Protein AF-A0A377DB99-F1 (afdb_monomer_lite)

Radius of gyration: 15.37 Å; chains: 1; bounding box: 37×26×42 Å

Organism: Escherichia coli (NCBI:txid562)

Structure (mmCIF, N/CA/C/O backbone):
data_AF-A0A377DB99-F1
#
_entry.id   AF-A0A377DB99-F1
#
loop_
_atom_site.group_PDB
_atom_site.id
_atom_site.type_symbol
_atom_site.lab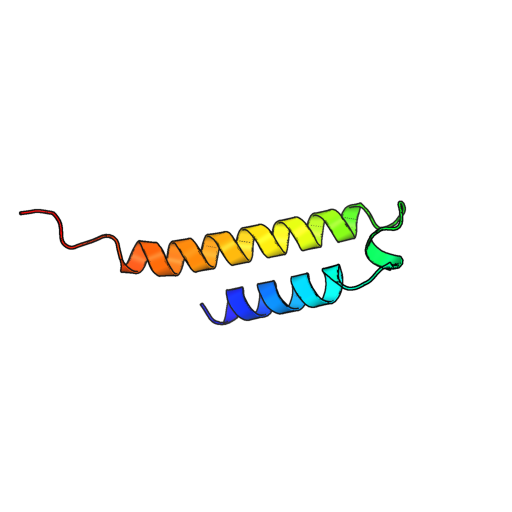el_atom_id
_atom_site.label_alt_id
_atom_site.label_comp_id
_atom_site.label_asym_id
_atom_site.label_entity_id
_atom_site.label_seq_id
_atom_site.pdbx_PDB_ins_code
_atom_site.Cartn_x
_atom_site.Cartn_y
_atom_site.Cartn_z
_atom_site.occupancy
_atom_site.B_iso_or_equiv
_atom_site.auth_seq_id
_atom_site.auth_comp_id
_atom_site.auth_asym_id
_atom_site.auth_atom_id
_atom_site.pdbx_PDB_model_num
ATOM 1 N N . MET A 1 1 ? 9.127 -3.395 -12.744 1.00 69.38 1 MET A N 1
ATOM 2 C CA . MET A 1 1 ? 7.762 -2.977 -13.134 1.00 69.38 1 MET A CA 1
ATOM 3 C C . MET A 1 1 ? 6.709 -3.992 -12.688 1.00 69.38 1 MET A C 1
ATOM 5 O O . MET A 1 1 ? 5.846 -3.628 -11.905 1.00 69.38 1 MET A O 1
ATOM 9 N N . GLU A 1 2 ? 6.803 -5.262 -13.093 1.00 82.62 2 GLU A N 1
ATOM 10 C CA . GLU A 1 2 ? 5.790 -6.295 -12.790 1.00 82.62 2 GLU A CA 1
ATOM 11 C C . GLU A 1 2 ? 5.592 -6.557 -11.286 1.00 82.62 2 GLU A C 1
ATOM 13 O O . GLU A 1 2 ? 4.472 -6.529 -10.787 1.00 82.62 2 GLU A O 1
ATOM 18 N N . LYS A 1 3 ? 6.690 -6.669 -10.528 1.00 85.50 3 LYS A N 1
ATOM 19 C CA . LYS A 1 3 ? 6.647 -6.838 -9.066 1.00 85.50 3 LYS A CA 1
ATOM 20 C C . LYS A 1 3 ? 5.963 -5.673 -8.336 1.00 85.50 3 LYS A C 1
ATOM 22 O O . LYS A 1 3 ? 5.226 -5.902 -7.386 1.00 85.50 3 LYS A O 1
ATOM 27 N N . LEU A 1 4 ? 6.188 -4.439 -8.790 1.00 88.75 4 LEU A N 1
ATOM 28 C CA . LEU A 1 4 ? 5.569 -3.250 -8.198 1.00 88.75 4 LEU A CA 1
ATOM 29 C C . LEU A 1 4 ? 4.078 -3.174 -8.546 1.00 88.75 4 LEU A C 1
ATOM 31 O O . LEU A 1 4 ? 3.281 -2.851 -7.678 1.00 88.75 4 LEU A O 1
ATOM 35 N N . ASN A 1 5 ? 3.690 -3.543 -9.773 1.00 87.19 5 ASN A N 1
ATOM 36 C CA . ASN A 1 5 ? 2.277 -3.673 -10.147 1.00 87.19 5 ASN A CA 1
ATOM 37 C C . ASN A 1 5 ? 1.560 -4.736 -9.305 1.00 87.19 5 ASN A C 1
ATOM 39 O O . ASN A 1 5 ? 0.473 -4.480 -8.802 1.00 87.19 5 ASN A O 1
ATOM 43 N N . ALA A 1 6 ? 2.188 -5.894 -9.083 1.00 91.06 6 ALA A N 1
ATOM 44 C CA . ALA A 1 6 ? 1.629 -6.935 -8.222 1.00 91.06 6 ALA A CA 1
ATOM 45 C C . ALA A 1 6 ? 1.474 -6.462 -6.765 1.00 91.06 6 ALA A C 1
ATOM 47 O O . ALA A 1 6 ? 0.441 -6.698 -6.144 1.00 91.06 6 ALA A O 1
ATOM 48 N N . GLN A 1 7 ? 2.471 -5.749 -6.224 1.00 89.12 7 GLN A N 1
ATOM 49 C CA . GLN A 1 7 ? 2.379 -5.153 -4.887 1.00 89.12 7 GLN A CA 1
ATOM 50 C C . GLN A 1 7 ? 1.296 -4.074 -4.797 1.00 89.12 7 GLN A C 1
ATOM 52 O O . GLN A 1 7 ? 0.638 -3.973 -3.765 1.00 89.12 7 GLN A O 1
ATOM 57 N N . LEU A 1 8 ? 1.106 -3.290 -5.861 1.00 90.81 8 LEU A N 1
ATOM 58 C CA . LEU A 1 8 ? 0.075 -2.264 -5.928 1.00 90.81 8 LEU A CA 1
ATOM 59 C C . LEU A 1 8 ? -1.324 -2.881 -5.922 1.00 90.81 8 LEU A C 1
ATOM 61 O O . LEU A 1 8 ? -2.134 -2.513 -5.080 1.00 90.81 8 LEU A O 1
ATOM 65 N N . ALA A 1 9 ? -1.562 -3.866 -6.790 1.00 92.12 9 ALA A N 1
ATOM 66 C CA . ALA A 1 9 ? -2.837 -4.568 -6.882 1.00 92.12 9 ALA A CA 1
ATOM 67 C C . ALA A 1 9 ? -3.202 -5.262 -5.563 1.00 92.12 9 ALA A C 1
ATOM 69 O O . ALA A 1 9 ? -4.334 -5.176 -5.103 1.00 92.12 9 ALA A O 1
ATOM 70 N N . GLN A 1 10 ? -2.225 -5.894 -4.908 1.00 89.56 10 GLN A N 1
ATOM 71 C CA . GLN A 1 10 ? -2.442 -6.568 -3.629 1.00 89.56 10 GLN A CA 1
ATOM 72 C C . GLN A 1 10 ? -2.724 -5.580 -2.482 1.00 89.56 10 GLN A C 1
ATOM 74 O O . GLN A 1 10 ? -3.513 -5.877 -1.587 1.00 89.56 10 GLN A O 1
ATOM 79 N N . ALA A 1 11 ? -2.098 -4.400 -2.499 1.00 91.19 11 ALA A N 1
ATOM 80 C CA . ALA A 1 11 ? -2.421 -3.337 -1.553 1.00 91.19 11 ALA A CA 1
ATOM 81 C C . ALA A 1 11 ? -3.816 -2.751 -1.826 1.00 91.19 11 ALA A C 1
ATOM 8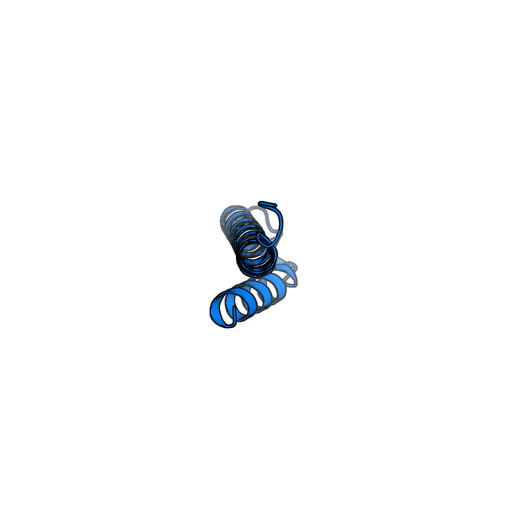3 O O . ALA A 1 11 ? -4.555 -2.505 -0.883 1.00 91.19 11 ALA A O 1
ATOM 84 N N . GLU A 1 12 ? -4.198 -2.565 -3.091 1.00 91.06 12 GLU A N 1
ATOM 85 C CA . GLU A 1 12 ? -5.517 -2.055 -3.491 1.00 91.06 12 GLU A CA 1
ATOM 86 C C . GLU A 1 12 ? -6.652 -3.025 -3.149 1.00 91.06 12 GLU A C 1
ATOM 88 O O . GLU A 1 12 ? -7.690 -2.588 -2.659 1.00 91.06 12 GLU A O 1
ATOM 93 N N . GLU A 1 13 ? -6.432 -4.329 -3.310 1.00 91.94 13 GLU A N 1
ATOM 94 C CA . GLU A 1 13 ? -7.369 -5.368 -2.870 1.00 91.94 13 GLU A CA 1
ATOM 95 C C . GLU A 1 13 ? -7.590 -5.311 -1.354 1.00 91.94 13 GLU A C 1
ATOM 97 O O . GLU A 1 13 ? -8.729 -5.287 -0.894 1.00 91.94 13 GLU A O 1
ATOM 102 N N . LYS A 1 14 ? -6.509 -5.189 -0.572 1.00 89.00 14 LYS A N 1
ATOM 103 C CA . LYS A 1 14 ? -6.607 -5.032 0.886 1.00 89.00 14 LYS A CA 1
ATOM 104 C C . LYS A 1 14 ? -7.269 -3.719 1.294 1.00 89.00 14 LYS A C 1
ATOM 106 O O . LYS A 1 14 ? -8.059 -3.712 2.225 1.00 89.00 14 LYS A O 1
ATOM 111 N N . LEU A 1 15 ? -6.973 -2.614 0.610 1.00 90.19 15 LEU A N 1
ATOM 112 C CA . LEU A 1 15 ? -7.588 -1.308 0.878 1.00 90.19 15 LEU A CA 1
ATOM 113 C C . LEU A 1 15 ? -9.083 -1.267 0.525 1.00 90.19 15 LEU A C 1
ATOM 115 O O . LEU A 1 15 ? -9.781 -0.372 0.991 1.00 90.19 15 LEU A O 1
ATOM 119 N N . GLY A 1 16 ? -9.583 -2.213 -0.276 1.00 89.12 16 GLY A N 1
ATOM 120 C CA . GLY A 1 16 ? -11.015 -2.392 -0.521 1.00 89.12 16 GLY A CA 1
ATOM 121 C C . GLY A 1 16 ? -11.766 -3.052 0.640 1.00 89.12 16 GLY A C 1
ATOM 122 O O . GLY A 1 16 ? -12.997 -3.014 0.675 1.00 89.12 16 GLY A O 1
ATOM 123 N N . ASP A 1 17 ? -11.047 -3.636 1.598 1.00 90.31 17 ASP A N 1
ATOM 124 C CA . ASP A 1 17 ? -11.632 -4.289 2.759 1.00 90.31 17 ASP A CA 1
ATOM 125 C C . ASP A 1 17 ? -12.086 -3.246 3.792 1.00 90.31 17 ASP A C 1
ATOM 127 O O . ASP A 1 17 ? -11.295 -2.481 4.349 1.00 90.31 17 ASP A O 1
ATOM 131 N N . SER A 1 18 ? -13.394 -3.197 4.046 1.00 86.50 18 SER A N 1
ATOM 132 C CA . SER A 1 18 ? -13.980 -2.227 4.979 1.00 86.50 18 SER A CA 1
ATOM 133 C C . SER A 1 18 ? -13.607 -2.508 6.439 1.00 86.50 18 SER A C 1
ATOM 135 O O . SER A 1 18 ? -13.603 -1.581 7.248 1.00 86.50 18 SER A O 1
ATOM 137 N N . GLU A 1 19 ? -13.241 -3.747 6.783 1.00 87.81 19 GLU A N 1
ATOM 138 C CA . GLU A 1 19 ? -12.775 -4.121 8.122 1.00 87.81 19 GLU A CA 1
ATOM 139 C C . GLU A 1 19 ? -11.331 -3.652 8.369 1.00 87.81 19 GLU A C 1
ATOM 141 O O . GLU A 1 19 ? -10.917 -3.483 9.517 1.00 87.81 19 GLU A O 1
ATOM 146 N N . LEU A 1 20 ? -10.555 -3.372 7.314 1.00 87.44 20 LEU A N 1
ATOM 147 C CA . LEU A 1 20 ? -9.210 -2.793 7.429 1.00 87.44 20 LEU A CA 1
ATOM 148 C C . LEU A 1 20 ? -9.228 -1.374 8.024 1.00 87.44 20 LEU A C 1
ATOM 150 O O . LEU A 1 20 ? -8.242 -0.934 8.617 1.00 87.44 20 LEU A O 1
ATOM 154 N N . TYR A 1 21 ? -10.350 -0.663 7.898 1.00 88.62 21 TYR A N 1
ATOM 155 C CA . TYR A 1 21 ? -10.538 0.676 8.463 1.00 88.62 21 TYR A CA 1
ATOM 156 C C . TYR A 1 21 ? -10.907 0.667 9.952 1.00 88.62 21 TYR A C 1
ATOM 158 O O . TYR A 1 21 ? -11.057 1.735 10.553 1.00 88.62 21 TYR A O 1
ATOM 166 N N . ASP A 1 22 ? -11.018 -0.513 10.566 1.00 91.38 22 ASP A N 1
ATOM 167 C CA . ASP A 1 22 ? -11.231 -0.643 12.000 1.00 91.38 22 ASP A CA 1
ATOM 168 C C . ASP A 1 22 ? -10.040 -0.080 12.801 1.00 91.38 22 ASP A C 1
ATOM 170 O O . ASP A 1 22 ? -8.876 -0.155 12.388 1.00 91.38 22 ASP A O 1
ATOM 174 N N . GLN A 1 23 ? -10.305 0.475 13.987 1.00 82.50 23 GLN A N 1
ATOM 175 C CA . GLN A 1 23 ? -9.255 1.04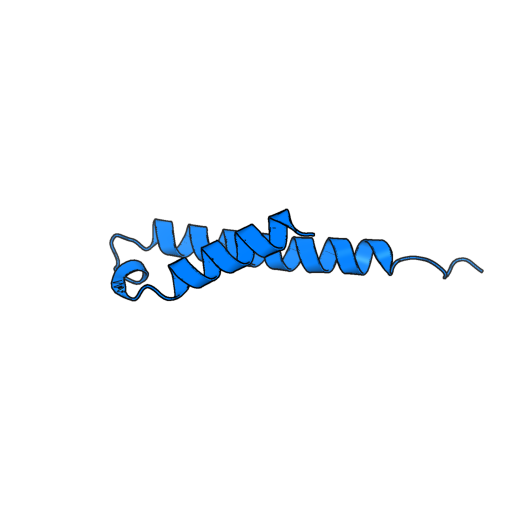5 14.838 1.00 82.50 23 GLN A CA 1
ATOM 176 C C . GLN A 1 23 ? -8.169 0.027 15.200 1.00 82.50 23 GLN A C 1
ATOM 178 O O . GLN A 1 23 ? -6.999 0.410 15.292 1.00 82.50 23 GLN A O 1
ATOM 183 N N . SER A 1 24 ? -8.520 -1.255 15.347 1.00 87.25 24 SER A N 1
ATOM 184 C CA . SER A 1 24 ? -7.538 -2.313 15.625 1.00 87.25 24 SER A CA 1
ATOM 185 C C 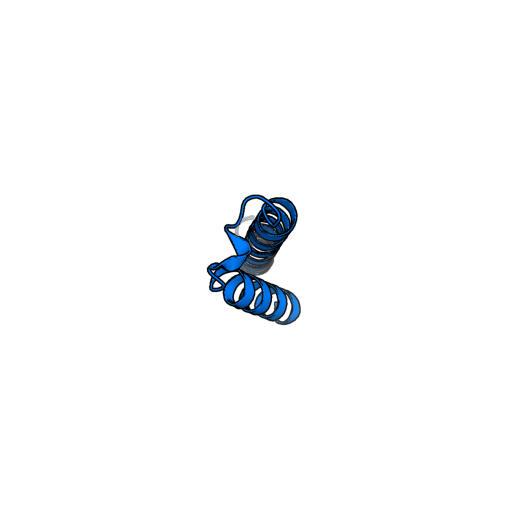. SER A 1 24 ? -6.610 -2.594 14.444 1.00 87.25 24 SER A C 1
ATOM 187 O O . SER A 1 24 ? -5.477 -3.030 14.639 1.00 87.25 24 SER A O 1
ATOM 189 N N . ARG A 1 25 ? -7.053 -2.317 13.213 1.00 89.25 25 ARG A N 1
ATOM 190 C CA . ARG A 1 25 ? -6.310 -2.622 11.980 1.00 89.25 25 ARG A CA 1
ATOM 191 C C . ARG A 1 25 ? -5.643 -1.399 11.368 1.00 89.25 25 ARG A C 1
ATOM 193 O O . ARG A 1 25 ? -5.036 -1.496 10.307 1.00 89.25 25 ARG A O 1
ATO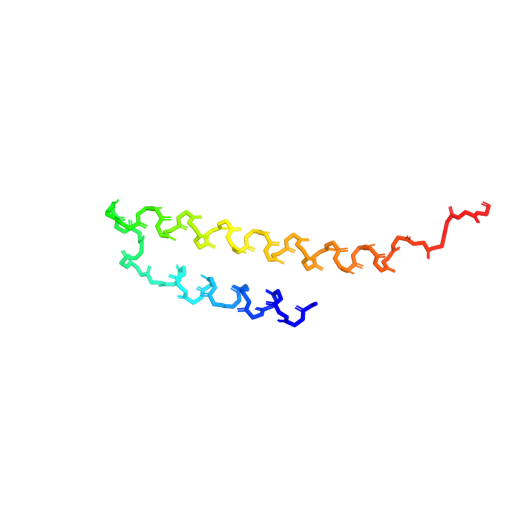M 200 N N . LYS A 1 26 ? -5.623 -0.267 12.079 1.00 88.50 26 LYS A N 1
ATOM 201 C CA . LYS A 1 26 ? -4.958 0.972 11.644 1.00 88.50 26 LYS A CA 1
ATOM 202 C C . LYS A 1 26 ? -3.489 0.767 11.248 1.00 88.50 26 LYS A C 1
ATOM 204 O O . LYS A 1 26 ? -3.010 1.410 10.313 1.00 88.50 26 LYS A O 1
ATOM 209 N N . ALA A 1 27 ? -2.771 -0.124 11.934 1.00 90.81 27 ALA A N 1
ATOM 210 C CA . ALA A 1 27 ? -1.397 -0.487 11.576 1.00 90.81 27 ALA A CA 1
ATOM 211 C C . ALA A 1 27 ? -1.323 -1.171 10.200 1.00 90.81 27 ALA A C 1
ATOM 213 O O . ALA A 1 27 ? -0.469 -0.843 9.380 1.00 90.81 27 ALA A O 1
ATOM 214 N N . GLU A 1 28 ? -2.265 -2.070 9.930 1.00 89.69 28 GLU A N 1
ATOM 215 C CA . GLU A 1 28 ? -2.387 -2.825 8.685 1.00 89.69 28 GLU A CA 1
ATOM 216 C C . GLU A 1 28 ? -2.853 -1.929 7.524 1.00 89.69 28 GLU A C 1
ATOM 218 O O . GLU A 1 28 ? -2.291 -1.989 6.429 1.00 89.69 28 GLU A O 1
ATOM 223 N N . LEU A 1 29 ? -3.787 -1.009 7.793 1.00 90.94 29 LEU A N 1
ATOM 224 C CA . LEU A 1 29 ? -4.198 0.060 6.881 1.00 90.94 29 LEU A CA 1
ATOM 225 C C . LEU A 1 29 ? -3.017 0.955 6.495 1.00 90.94 29 LEU A C 1
ATOM 227 O O . LEU A 1 29 ? -2.782 1.212 5.315 1.00 90.94 29 LEU A O 1
ATOM 231 N N . THR A 1 30 ? -2.243 1.401 7.487 1.00 91.50 30 THR A N 1
ATOM 232 C CA . THR A 1 30 ? -1.062 2.247 7.260 1.00 91.50 30 THR A CA 1
ATOM 233 C C . THR A 1 30 ? -0.014 1.503 6.434 1.00 91.50 30 THR A C 1
ATOM 235 O O . THR A 1 30 ? 0.553 2.081 5.508 1.00 91.50 30 THR A O 1
ATOM 238 N N . ALA A 1 31 ? 0.201 0.213 6.709 1.00 90.94 31 ALA A N 1
ATOM 239 C CA . ALA A 1 31 ? 1.105 -0.625 5.932 1.00 90.94 31 ALA A CA 1
ATOM 240 C C . ALA A 1 31 ? 0.645 -0.772 4.472 1.00 90.94 31 ALA A C 1
ATOM 242 O O . ALA A 1 31 ? 1.462 -0.611 3.567 1.00 90.94 31 ALA A O 1
ATOM 243 N N . CYS A 1 32 ? -0.650 -1.002 4.221 1.00 91.81 32 CYS A N 1
ATOM 244 C CA . CYS A 1 32 ? -1.185 -1.102 2.860 1.00 91.81 32 CYS A CA 1
ATOM 245 C C . CYS A 1 32 ? -1.068 0.223 2.098 1.00 91.81 32 CYS A C 1
ATOM 247 O O . CYS A 1 32 ? -0.619 0.228 0.954 1.00 91.81 32 CYS A O 1
ATOM 249 N N . LEU A 1 33 ? -1.393 1.353 2.736 1.00 91.56 33 LEU A N 1
ATOM 250 C CA . LEU A 1 33 ? -1.240 2.685 2.139 1.00 91.56 33 LEU A CA 1
ATOM 251 C C . LEU A 1 33 ? 0.222 2.990 1.801 1.00 91.56 33 LEU A C 1
ATOM 253 O O . LEU A 1 33 ? 0.523 3.486 0.715 1.00 91.56 33 LEU A O 1
ATOM 257 N N . GLN A 1 34 ? 1.144 2.664 2.707 1.00 92.38 34 GLN A N 1
ATOM 258 C CA . GLN A 1 34 ? 2.569 2.881 2.487 1.00 92.38 34 GLN A CA 1
ATOM 259 C C . GLN A 1 34 ? 3.105 1.978 1.373 1.00 92.38 34 GLN A C 1
ATOM 261 O O . GLN A 1 34 ? 3.820 2.452 0.494 1.00 92.38 34 GLN A O 1
ATOM 266 N N . GLN A 1 35 ? 2.698 0.709 1.346 1.00 90.69 35 GLN A N 1
ATOM 267 C CA . GLN A 1 35 ? 3.058 -0.230 0.288 1.00 90.69 35 GLN A CA 1
ATOM 268 C C . GLN A 1 35 ? 2.509 0.214 -1.076 1.00 90.69 35 GLN A C 1
ATOM 270 O O . GLN A 1 35 ? 3.240 0.170 -2.065 1.00 90.69 35 GLN A O 1
ATOM 275 N N . GLN A 1 36 ? 1.267 0.709 -1.129 1.00 92.50 36 GLN A N 1
ATOM 276 C CA . GLN A 1 36 ? 0.666 1.263 -2.342 1.00 92.50 36 GLN A CA 1
ATOM 277 C C . GLN A 1 36 ? 1.434 2.502 -2.828 1.00 92.50 36 GLN A C 1
ATOM 279 O O . GLN A 1 36 ? 1.762 2.602 -4.011 1.00 92.50 36 GLN A O 1
ATOM 284 N N . ALA A 1 37 ? 1.757 3.432 -1.924 1.00 92.12 37 ALA A N 1
ATOM 285 C CA . ALA A 1 37 ? 2.500 4.648 -2.242 1.00 92.12 37 ALA A CA 1
ATOM 286 C C . ALA A 1 37 ? 3.920 4.340 -2.740 1.00 92.12 37 ALA A C 1
ATOM 288 O O . ALA A 1 37 ? 4.332 4.862 -3.774 1.00 92.12 37 ALA A O 1
ATOM 289 N N . SER A 1 38 ? 4.649 3.449 -2.062 1.00 88.62 38 SER A N 1
ATOM 290 C CA . SER A 1 38 ? 5.983 3.011 -2.484 1.00 88.62 38 SER A CA 1
ATOM 291 C C . SER A 1 38 ? 5.951 2.279 -3.826 1.00 88.62 38 SER A C 1
ATOM 293 O O . SER A 1 38 ? 6.825 2.503 -4.661 1.00 88.62 38 SER A O 1
ATOM 295 N N . ALA A 1 39 ? 4.934 1.449 -4.075 1.00 90.50 39 ALA A N 1
ATOM 296 C CA . ALA A 1 39 ? 4.764 0.767 -5.353 1.00 90.50 39 ALA A CA 1
ATOM 297 C C . ALA A 1 39 ? 4.454 1.748 -6.498 1.00 90.50 39 ALA A C 1
ATOM 299 O O . ALA A 1 39 ? 5.081 1.659 -7.554 1.00 90.50 39 ALA A O 1
ATOM 300 N N . LYS A 1 40 ? 3.551 2.718 -6.282 1.00 88.75 40 LYS A N 1
ATOM 301 C CA . LYS A 1 40 ? 3.247 3.802 -7.238 1.00 88.75 40 LYS A CA 1
ATOM 302 C C . LYS A 1 40 ? 4.480 4.654 -7.519 1.00 88.75 40 LYS A C 1
ATOM 304 O O . LYS A 1 40 ? 4.843 4.810 -8.679 1.00 88.75 40 LYS A O 1
ATOM 309 N N . SER A 1 41 ? 5.160 5.125 -6.475 1.00 89.12 41 SER A N 1
ATOM 310 C CA . SER A 1 41 ? 6.384 5.917 -6.612 1.00 89.12 41 SER A CA 1
ATOM 311 C C . SER A 1 41 ? 7.457 5.145 -7.370 1.00 89.12 41 SER A C 1
ATOM 313 O O . SER A 1 41 ? 8.010 5.669 -8.323 1.00 89.12 41 SER A O 1
ATOM 315 N N . GLY A 1 42 ? 7.698 3.874 -7.033 1.00 86.75 42 GLY A N 1
ATOM 316 C CA . GLY A 1 42 ? 8.666 3.043 -7.748 1.00 86.75 42 GLY A CA 1
ATOM 317 C C . GLY A 1 42 ? 8.284 2.785 -9.209 1.00 86.75 42 GLY A C 1
ATOM 318 O O . GLY A 1 42 ? 9.159 2.692 -10.062 1.00 86.75 42 GLY A O 1
ATOM 319 N N . LEU A 1 43 ? 6.991 2.675 -9.538 1.00 86.00 43 LEU A N 1
ATOM 320 C CA . LEU A 1 43 ? 6.534 2.544 -10.928 1.00 86.00 43 LEU A CA 1
ATOM 321 C C . LEU A 1 43 ? 6.761 3.829 -11.724 1.00 86.00 43 LEU A C 1
ATOM 323 O O . LEU A 1 43 ? 7.184 3.760 -12.879 1.00 86.00 43 LEU A O 1
ATOM 327 N N . GLU A 1 44 ? 6.483 4.978 -11.112 1.00 85.50 44 GLU A N 1
ATOM 328 C CA . GLU A 1 44 ? 6.749 6.299 -11.679 1.00 85.50 44 GLU A CA 1
ATOM 329 C C . GLU A 1 44 ? 8.256 6.517 -11.842 1.00 85.50 44 GLU A C 1
ATOM 331 O O . GLU A 1 44 ? 8.684 6.960 -12.896 1.00 85.50 44 GLU A O 1
ATOM 336 N N . GLU A 1 45 ? 9.078 6.122 -10.868 1.00 84.56 45 GLU A N 1
ATOM 337 C CA . GLU A 1 45 ? 10.540 6.230 -10.914 1.00 84.56 45 GLU A CA 1
ATOM 338 C C . GLU A 1 45 ? 11.152 5.301 -11.968 1.00 84.56 45 GLU A C 1
ATOM 340 O O . GLU A 1 45 ? 12.049 5.706 -12.694 1.00 84.56 45 GLU A O 1
ATOM 345 N N . VAL A 1 46 ? 10.625 4.084 -12.141 1.00 81.69 46 VAL A N 1
ATOM 346 C CA . VAL A 1 46 ? 11.027 3.184 -13.237 1.00 81.69 46 VAL A CA 1
ATOM 347 C C . VAL A 1 46 ? 10.611 3.754 -14.598 1.00 81.69 46 VAL A C 1
ATOM 349 O O . VAL A 1 46 ? 11.349 3.615 -15.571 1.00 81.69 46 VAL A O 1
ATOM 352 N N . ARG A 1 47 ? 9.450 4.418 -14.686 1.00 74.94 47 ARG A N 1
ATOM 353 C CA . ARG A 1 47 ? 8.987 5.080 -15.918 1.00 74.94 47 ARG A CA 1
ATOM 354 C C . ARG A 1 47 ? 9.806 6.340 -16.224 1.00 74.94 47 ARG A C 1
ATOM 356 O O . ARG A 1 47 ? 10.192 6.554 -17.368 1.00 74.94 47 ARG A O 1
ATOM 363 N N . ASN A 1 48 ? 10.097 7.145 -15.208 1.00 74.31 48 ASN A N 1
ATOM 364 C CA . ASN A 1 48 ? 10.794 8.425 -15.303 1.00 74.31 48 ASN A CA 1
ATOM 365 C C . ASN A 1 48 ? 12.316 8.257 -15.417 1.00 74.31 48 ASN A C 1
ATOM 367 O O . ASN A 1 48 ? 12.953 8.974 -16.176 1.00 74.31 48 ASN A O 1
ATOM 371 N N . GLY A 1 49 ? 12.900 7.262 -14.750 1.00 64.06 49 GLY A N 1
ATOM 372 C CA . GLY A 1 49 ? 14.301 6.864 -14.907 1.00 64.06 49 GLY A CA 1
ATOM 373 C C . GLY A 1 49 ? 14.611 6.306 -16.299 1.00 64.06 49 GLY A C 1
ATOM 374 O O . GLY A 1 49 ? 15.754 6.362 -16.735 1.00 64.06 49 GLY A O 1
ATOM 375 N N . MET A 1 50 ? 13.590 5.845 -17.030 1.00 56.31 50 MET A N 1
ATOM 376 C CA . MET A 1 50 ? 13.689 5.526 -18.458 1.00 56.31 50 MET A CA 1
ATOM 377 C C . MET A 1 50 ? 13.468 6.763 -19.359 1.00 56.31 50 MET A C 1
ATOM 379 O O . MET A 1 50 ? 13.955 6.791 -20.484 1.00 56.31 50 MET A O 1
ATOM 383 N N . ALA A 1 51 ? 12.749 7.788 -18.884 1.00 54.72 51 ALA A N 1
ATOM 384 C CA . ALA A 1 51 ? 12.467 9.026 -19.626 1.00 54.72 51 ALA A CA 1
ATOM 385 C C . ALA A 1 51 ? 13.527 10.133 -19.422 1.00 54.72 51 ALA A C 1
ATOM 387 O O . ALA A 1 51 ? 13.576 11.098 -20.184 1.00 54.72 51 ALA A O 1
ATOM 388 N N . GLY A 1 52 ? 14.394 10.001 -18.418 1.00 53.81 52 GLY A N 1
ATOM 389 C CA . GLY A 1 52 ? 15.458 10.947 -18.094 1.00 53.81 52 GLY A CA 1
ATOM 390 C C . GLY A 1 52 ? 16.757 10.708 -18.864 1.00 53.81 52 GLY A C 1
ATOM 391 O O . GLY A 1 52 ? 17.756 10.372 -18.240 1.00 53.81 52 GLY A O 1
ATOM 392 N N . SER A 1 53 ? 16.744 10.866 -20.194 1.00 59.31 53 SER A N 1
ATOM 393 C CA . SER A 1 53 ? 17.852 11.358 -21.054 1.00 59.31 53 SER A CA 1
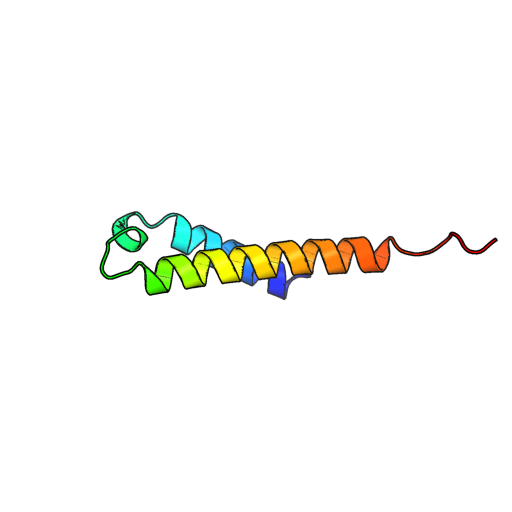ATOM 394 C C . SER A 1 53 ? 17.495 11.120 -22.530 1.00 59.31 53 SER A C 1
ATOM 396 O O . SER A 1 53 ? 17.479 9.976 -22.982 1.00 59.31 53 SER A O 1
ATOM 398 N N . PRO A 1 54 ? 17.210 12.187 -23.296 1.00 51.72 54 PRO A N 1
ATOM 399 C CA . PRO A 1 54 ? 18.281 12.818 -24.061 1.00 51.72 54 PRO A CA 1
ATOM 400 C C . PRO A 1 54 ? 18.160 14.344 -23.984 1.00 51.72 54 PRO A C 1
ATOM 402 O O . PRO A 1 54 ? 17.297 14.955 -24.605 1.00 51.72 54 PRO A O 1
ATOM 405 N N . GLY A 1 55 ? 19.024 14.967 -23.192 1.00 50.16 55 GLY A N 1
ATOM 406 C CA . GLY A 1 55 ? 19.026 16.420 -23.029 1.00 50.16 55 GLY A CA 1
ATOM 407 C C . GLY A 1 55 ? 20.355 16.950 -22.515 1.00 50.16 55 GLY A C 1
ATOM 408 O O . GLY A 1 55 ? 20.374 17.871 -21.710 1.00 50.16 55 GLY A O 1
ATOM 409 N N . ALA A 1 56 ? 21.455 16.328 -22.933 1.00 50.75 56 ALA A N 1
ATOM 410 C CA . ALA A 1 56 ? 22.776 16.935 -22.892 1.00 50.75 56 ALA A CA 1
ATOM 411 C C . ALA A 1 56 ? 23.206 17.130 -24.352 1.00 50.75 56 ALA A C 1
ATOM 413 O O . ALA A 1 56 ? 23.715 16.201 -24.977 1.00 50.75 56 ALA A O 1
ATOM 414 N N . ALA A 1 57 ? 22.898 18.299 -24.908 1.00 41.94 57 ALA A N 1
ATOM 415 C CA . ALA A 1 57 ? 23.433 18.814 -26.164 1.00 41.94 57 ALA A CA 1
ATOM 416 C C . ALA A 1 57 ? 23.506 20.338 -26.056 1.00 41.94 57 ALA A C 1
ATOM 418 O O . ALA A 1 57 ? 22.507 20.926 -25.580 1.00 41.94 57 ALA A O 1
#

Sequence (57 aa):
MEKLNAQLAQAEEKLGDSELYDQSRKAELTACLQQQASAKSGLEEVRNGMAGSPGAA

pLDDT: mean 82.57, std 13.46, range [41.94, 92.5]

Secondary structure (DSSP, 8-state):
-HHHHHHHHHHHHHHT-GGGGSGGGHHHHHHHHHHHHHHHHHHHHHHHHHHS-S---

Foldseek 3Di:
DVVLVVQLVVLVVVCPDPCCPDPVNVVVVVVSVVSNVVSVVVVVCVVVVVVPDDDDD